Protein AF-A0A7W6FLY9-F1 (afdb_monomer)

Secondary structure (DSSP, 8-state):
--HHHHHHHHHHTT-EEEEEE-SSSEEEEEEEEEEEETTEEEEEEEEEEEE-TTS-EEEEETTSTT-EEEESSHHHHHHHHHHH------

Foldseek 3Di:
DDPVVLQCVLVVQQWDWDWDDDPHFIKIKTFAAWDDDDPDTDGLKIWIWTADPVRWIWIDIPNPPPDIDIGNDPVVVSVCCVVPGHHYPD

Sequence (90 aa):
MTRADAIQLLAGKGFIVKERIWSFQESICVFGSPQNSGEIKLFDQMATLYPTADERWVVFGSWAPNKETDFRFLTDAVAFILESMSPAKC

Nearest PDB structures (foldseek):
  1wzn-assembly1_A  TM=4.698E-01  e=1.447E+00  Pyrococcus horikoshii OT3
  3bes-assembly1_R  TM=3.749E-01  e=5.056E+00  Ectromelia virus
  7re4-assembly3_E  TM=3.202E-01  e=7.111E+00  Acinetobacter baumannii NIPH 201

Radius of gyration: 12.79 Å; Cα contacts (8 Å, |Δi|>4): 164; chains: 1; bounding box: 32×26×38 Å

pLDDT: mean 86.04, std 10.59, range [50.66, 96.69]

Mean predicted aligned error: 5.06 Å

Structure (mmCIF, N/CA/C/O backbone):
data_AF-A0A7W6FLY9-F1
#
_entry.id   AF-A0A7W6FLY9-F1
#
loop_
_atom_site.group_PDB
_atom_site.id
_atom_site.type_symbol
_atom_site.label_atom_id
_atom_site.label_alt_id
_atom_site.label_comp_id
_atom_site.label_asym_id
_atom_site.label_entity_id
_atom_site.label_seq_id
_atom_site.pdbx_PDB_ins_code
_atom_site.Cartn_x
_atom_site.Cartn_y
_atom_site.Cartn_z
_atom_site.occupancy
_atom_site.B_iso_or_equiv
_atom_site.auth_seq_id
_atom_site.auth_comp_id
_atom_site.auth_asym_id
_atom_site.auth_atom_id
_atom_site.pdbx_PDB_model_num
ATOM 1 N N . MET A 1 1 ? 2.086 5.555 -12.594 1.00 91.12 1 MET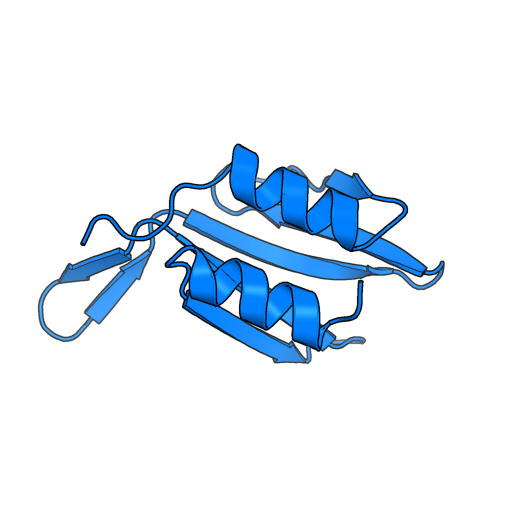 A N 1
ATOM 2 C CA . MET A 1 1 ? 1.840 6.148 -11.263 1.00 91.12 1 MET A CA 1
ATOM 3 C C . MET A 1 1 ? 3.172 6.246 -10.545 1.00 91.12 1 MET A C 1
ATOM 5 O O . MET A 1 1 ? 3.934 5.288 -10.614 1.00 91.12 1 MET A O 1
ATOM 9 N N . THR A 1 2 ? 3.474 7.380 -9.917 1.00 92.81 2 THR A N 1
ATOM 10 C CA . THR A 1 2 ? 4.679 7.542 -9.089 1.00 92.81 2 THR A CA 1
ATOM 11 C C . THR A 1 2 ? 4.434 7.078 -7.649 1.00 92.81 2 THR A C 1
ATOM 13 O O . THR A 1 2 ? 3.291 6.884 -7.233 1.00 92.81 2 THR A O 1
ATOM 16 N N . ARG A 1 3 ? 5.503 6.924 -6.856 1.00 91.31 3 ARG A N 1
ATOM 17 C CA . ARG A 1 3 ? 5.393 6.628 -5.416 1.00 91.31 3 ARG A CA 1
ATOM 18 C C . ARG A 1 3 ? 4.614 7.720 -4.670 1.00 91.31 3 ARG A C 1
ATOM 20 O O . ARG A 1 3 ? 3.747 7.398 -3.863 1.00 91.31 3 ARG A O 1
AT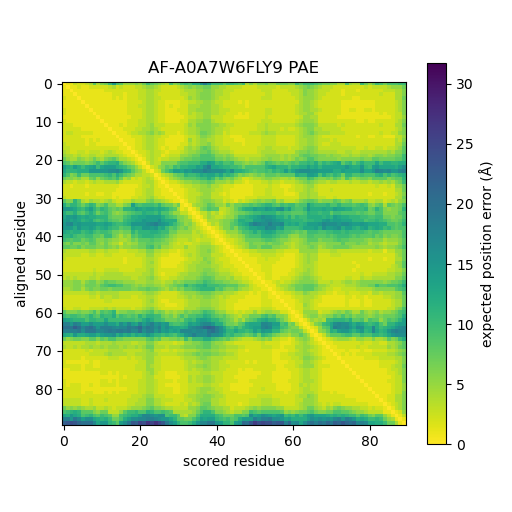OM 27 N N . ALA A 1 4 ? 4.874 8.989 -4.987 1.00 93.44 4 ALA A N 1
ATOM 28 C CA . ALA A 1 4 ? 4.164 10.121 -4.396 1.00 93.44 4 ALA A CA 1
ATOM 29 C C . ALA A 1 4 ? 2.657 10.074 -4.702 1.00 93.44 4 ALA A C 1
ATOM 31 O O . ALA A 1 4 ? 1.848 10.239 -3.789 1.00 93.44 4 ALA A O 1
ATOM 32 N N . ASP A 1 5 ? 2.282 9.758 -5.949 1.00 95.75 5 ASP A N 1
ATOM 33 C CA . ASP A 1 5 ? 0.873 9.605 -6.340 1.00 95.75 5 ASP A CA 1
ATOM 34 C C . ASP A 1 5 ? 0.193 8.479 -5.550 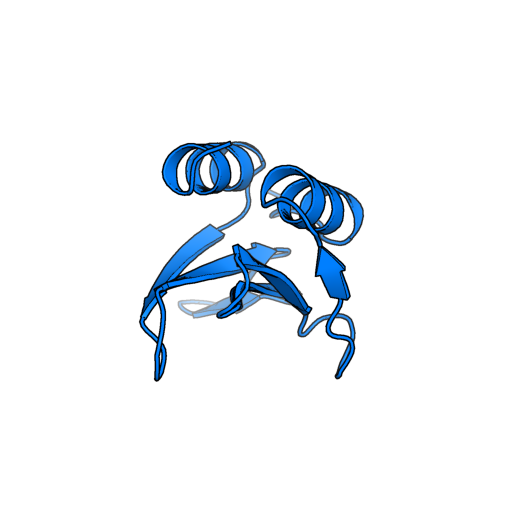1.00 95.75 5 ASP A C 1
ATOM 36 O O . ASP A 1 5 ? -0.927 8.644 -5.070 1.00 95.75 5 ASP A O 1
ATOM 40 N N . ALA A 1 6 ? 0.873 7.337 -5.384 1.00 95.12 6 ALA A N 1
ATOM 41 C CA . ALA A 1 6 ? 0.347 6.200 -4.631 1.00 95.12 6 ALA A CA 1
ATOM 42 C C . ALA A 1 6 ? 0.080 6.565 -3.162 1.00 95.12 6 ALA A C 1
ATOM 44 O O . ALA A 1 6 ? -0.983 6.248 -2.627 1.00 95.12 6 ALA A O 1
ATOM 45 N N . ILE A 1 7 ? 1.015 7.275 -2.523 1.00 95.25 7 ILE A N 1
ATOM 46 C CA . ILE A 1 7 ? 0.879 7.733 -1.134 1.00 95.25 7 ILE A CA 1
ATOM 47 C C . ILE A 1 7 ? -0.294 8.700 -0.997 1.00 95.25 7 ILE A C 1
ATOM 49 O O . ILE A 1 7 ? -1.129 8.524 -0.109 1.00 95.25 7 ILE A O 1
ATOM 53 N N . GLN A 1 8 ? -0.382 9.696 -1.883 1.00 96.00 8 GLN A N 1
ATOM 54 C CA . GLN A 1 8 ? -1.471 10.671 -1.871 1.00 96.00 8 GLN A CA 1
ATOM 55 C C . GLN A 1 8 ? -2.830 10.004 -2.099 1.00 96.00 8 GLN A C 1
ATOM 57 O O . GLN A 1 8 ? -3.788 10.319 -1.394 1.00 96.00 8 GLN A O 1
ATOM 62 N N . LEU A 1 9 ? -2.913 9.051 -3.031 1.00 96.00 9 LEU A N 1
ATOM 63 C CA . LEU A 1 9 ? -4.140 8.312 -3.313 1.00 96.00 9 LEU A CA 1
ATOM 64 C C . LEU A 1 9 ? -4.595 7.488 -2.101 1.00 96.00 9 LEU A C 1
ATOM 66 O O . LEU A 1 9 ? -5.752 7.583 -1.699 1.00 96.00 9 LEU A O 1
ATOM 70 N N . LEU A 1 10 ? -3.695 6.705 -1.501 1.00 95.06 10 LEU A N 1
ATOM 71 C CA . LEU A 1 10 ? -4.003 5.871 -0.336 1.00 95.06 10 LEU A CA 1
ATOM 72 C C . LEU A 1 10 ? -4.383 6.726 0.885 1.00 95.06 10 LEU A C 1
ATOM 74 O O . LEU A 1 10 ? -5.392 6.457 1.537 1.00 95.06 10 LEU A O 1
ATOM 78 N N . ALA A 1 11 ? -3.644 7.804 1.156 1.0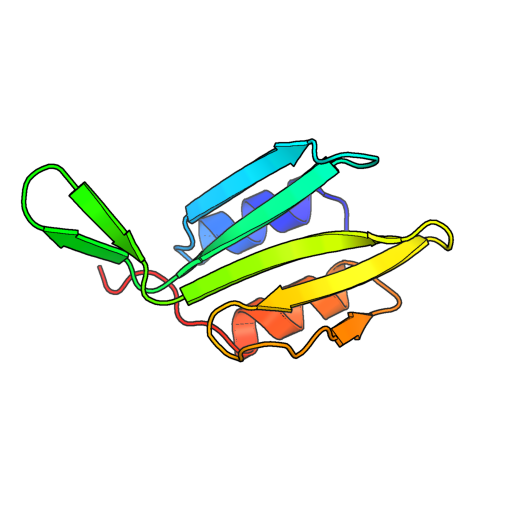0 93.19 11 ALA A N 1
ATOM 79 C CA . ALA A 1 11 ? -3.981 8.739 2.228 1.00 93.19 11 ALA A CA 1
ATOM 80 C C . ALA A 1 11 ? -5.341 9.419 1.987 1.00 93.19 11 ALA A C 1
ATOM 82 O O . ALA A 1 11 ? -6.166 9.497 2.896 1.00 93.19 11 ALA A O 1
ATOM 83 N N . GLY A 1 12 ? -5.624 9.832 0.746 1.00 93.19 12 GLY A N 1
ATOM 84 C CA . GLY A 1 12 ? -6.909 10.412 0.344 1.00 93.19 12 GLY A CA 1
ATOM 85 C C . GLY A 1 12 ? -8.096 9.449 0.461 1.00 93.19 12 GLY A C 1
ATOM 86 O O . GLY A 1 12 ? -9.242 9.891 0.515 1.00 93.19 12 GLY A O 1
ATOM 87 N N . LYS A 1 13 ? -7.843 8.138 0.544 1.00 92.50 13 LYS A N 1
ATOM 88 C CA . LYS A 1 13 ? -8.854 7.107 0.824 1.00 92.50 13 LYS A CA 1
ATOM 89 C C . LYS A 1 13 ? -9.024 6.804 2.315 1.00 92.50 13 LYS A C 1
ATOM 91 O O . LYS A 1 13 ? -9.846 5.961 2.651 1.00 92.50 13 LYS A O 1
ATOM 96 N N . GLY A 1 14 ? -8.304 7.496 3.201 1.00 89.75 14 GLY A N 1
ATOM 97 C CA . GLY A 1 14 ? -8.428 7.345 4.654 1.00 89.75 14 GLY A CA 1
ATOM 98 C C . GLY A 1 14 ? -7.518 6.275 5.261 1.00 89.75 14 GLY A C 1
ATOM 99 O O . GLY A 1 14 ? -7.722 5.879 6.410 1.00 89.75 14 GLY A O 1
ATOM 100 N N . PHE A 1 15 ? -6.516 5.797 4.517 1.00 91.62 15 PHE A N 1
ATOM 101 C CA . PHE A 1 15 ? -5.454 4.965 5.078 1.00 91.62 15 PHE A CA 1
ATOM 102 C C . PHE A 1 15 ? -4.393 5.828 5.757 1.00 91.62 15 PHE A C 1
ATOM 104 O O . PHE A 1 15 ? -4.091 6.940 5.321 1.00 91.62 15 PHE A O 1
ATOM 111 N N . ILE A 1 16 ? -3.760 5.284 6.793 1.00 91.88 16 ILE A N 1
ATOM 112 C CA . ILE A 1 16 ? -2.512 5.854 7.301 1.00 91.88 16 ILE A CA 1
ATOM 113 C C . ILE A 1 16 ? -1.375 5.268 6.471 1.00 91.88 16 ILE A C 1
ATOM 115 O O . ILE A 1 16 ? -1.222 4.052 6.399 1.00 91.88 16 ILE A O 1
ATOM 119 N N . VAL A 1 17 ? -0.576 6.132 5.849 1.00 93.06 17 VAL A N 1
ATOM 120 C CA . VAL A 1 17 ? 0.525 5.732 4.967 1.00 93.06 17 VAL A CA 1
ATOM 121 C C . VAL A 1 17 ? 1.846 6.207 5.562 1.00 93.06 17 VAL A C 1
ATOM 123 O O . VAL A 1 17 ? 1.954 7.348 6.008 1.00 93.06 17 VAL A O 1
ATOM 126 N N . LYS A 1 18 ? 2.849 5.328 5.607 1.00 91.50 18 LYS A N 1
ATOM 127 C CA . LYS A 1 18 ? 4.203 5.652 6.072 1.00 91.50 18 LYS A CA 1
ATOM 128 C C . LYS A 1 18 ? 5.234 5.116 5.099 1.00 91.50 18 LYS A C 1
ATOM 130 O O . LYS A 1 18 ? 5.212 3.936 4.767 1.00 91.50 18 LYS A O 1
ATOM 135 N N . GLU A 1 19 ? 6.184 5.955 4.728 1.00 92.12 19 GLU A N 1
ATOM 136 C CA . GLU A 1 19 ? 7.370 5.510 4.005 1.00 92.12 19 GLU A CA 1
ATOM 137 C C . GLU A 1 19 ? 8.391 4.930 4.990 1.00 92.12 19 GLU A C 1
ATOM 139 O O . GLU A 1 19 ? 8.617 5.460 6.088 1.00 92.12 19 GLU A O 1
ATOM 144 N N . ARG A 1 20 ? 8.977 3.790 4.621 1.00 87.81 20 ARG A N 1
ATOM 145 C CA . ARG A 1 20 ? 9.994 3.088 5.406 1.00 87.81 20 ARG A CA 1
ATOM 146 C C . ARG A 1 20 ? 11.093 2.575 4.491 1.00 87.81 20 ARG A C 1
ATOM 148 O O . ARG A 1 20 ? 10.812 1.989 3.455 1.00 87.81 20 ARG A O 1
ATOM 155 N N . ILE A 1 21 ? 12.340 2.765 4.905 1.00 84.94 21 ILE A N 1
ATOM 156 C CA . ILE A 1 21 ? 13.497 2.139 4.267 1.00 84.94 21 ILE A CA 1
ATOM 157 C C . ILE A 1 21 ? 13.767 0.835 5.015 1.00 84.94 21 ILE A C 1
ATOM 159 O O . ILE A 1 21 ? 14.014 0.863 6.222 1.00 84.94 21 ILE A O 1
ATOM 163 N N . TRP A 1 22 ? 13.691 -0.293 4.311 1.00 79.06 22 TRP A N 1
ATOM 164 C CA . TRP A 1 22 ? 14.126 -1.593 4.832 1.00 79.06 22 TRP A CA 1
ATOM 165 C C . TRP A 1 22 ? 15.516 -1.937 4.294 1.00 79.06 22 TRP A C 1
ATOM 167 O O . TRP A 1 22 ? 16.192 -1.086 3.722 1.00 79.06 22 TRP A O 1
ATOM 177 N N . SER A 1 23 ? 15.954 -3.184 4.477 1.00 69.88 23 SER A N 1
ATOM 178 C CA . SER A 1 23 ? 17.332 -3.619 4.232 1.00 69.88 23 SER A CA 1
ATOM 179 C C . SER A 1 23 ? 17.906 -3.252 2.861 1.00 69.88 23 SER A C 1
ATOM 181 O O . SER A 1 23 ? 19.118 -3.101 2.769 1.00 69.88 23 SER A O 1
ATOM 183 N N . PHE A 1 24 ? 17.085 -3.089 1.816 1.00 61.06 24 PHE A N 1
ATOM 184 C CA . PHE A 1 24 ? 17.604 -2.795 0.477 1.00 61.06 24 PHE A CA 1
ATOM 185 C C . PHE A 1 24 ? 16.818 -1.755 -0.334 1.00 61.06 24 PHE A C 1
ATOM 187 O O . PHE A 1 24 ? 17.377 -1.254 -1.305 1.00 61.06 24 PHE A O 1
ATOM 194 N N . GLN A 1 25 ? 15.571 -1.403 0.022 1.00 79.50 25 GLN A N 1
ATOM 195 C CA . GLN A 1 25 ? 14.743 -0.462 -0.754 1.00 79.50 25 GLN A CA 1
ATOM 196 C C . GLN A 1 25 ? 13.691 0.276 0.099 1.00 79.50 25 GLN A C 1
ATOM 198 O O . GLN A 1 25 ? 13.294 -0.174 1.178 1.00 79.50 25 GLN A O 1
ATOM 203 N N . GLU A 1 26 ? 13.223 1.417 -0.416 1.00 84.50 26 GLU A N 1
ATOM 204 C CA . GLU A 1 26 ? 12.077 2.167 0.110 1.00 84.50 26 GLU A CA 1
ATOM 205 C C . GLU A 1 26 ? 10.761 1.421 -0.122 1.00 84.50 26 GLU A C 1
ATOM 207 O O . GLU A 1 26 ? 10.469 0.962 -1.226 1.00 84.50 26 GLU A O 1
ATOM 212 N N . SER A 1 27 ? 9.937 1.354 0.916 1.00 90.75 27 SER A N 1
ATOM 213 C CA . SER A 1 27 ? 8.641 0.684 0.938 1.00 90.75 27 SER A CA 1
ATOM 214 C C . SER A 1 27 ? 7.550 1.602 1.470 1.00 90.75 27 SER A C 1
ATOM 216 O O . SER A 1 27 ? 7.797 2.497 2.282 1.00 90.75 27 SER A O 1
ATOM 218 N N . ILE A 1 28 ? 6.325 1.345 1.031 1.00 93.00 28 ILE A N 1
ATOM 219 C CA . ILE A 1 28 ? 5.124 2.046 1.472 1.00 93.00 28 ILE A CA 1
ATOM 220 C C . ILE A 1 28 ? 4.396 1.124 2.447 1.00 93.00 28 ILE A C 1
ATOM 222 O O . ILE A 1 28 ? 3.912 0.063 2.063 1.00 93.00 28 ILE A O 1
ATOM 226 N N . CYS A 1 29 ? 4.312 1.513 3.712 1.00 92.62 29 CYS A N 1
ATOM 227 C CA . CYS A 1 29 ? 3.477 0.837 4.695 1.00 92.62 29 CYS A CA 1
ATOM 228 C C . CYS A 1 29 ? 2.097 1.493 4.726 1.00 92.62 29 CYS A C 1
ATOM 230 O O . CYS A 1 29 ? 1.986 2.705 4.921 1.00 92.62 29 CYS A O 1
ATOM 232 N N . VAL A 1 30 ? 1.053 0.690 4.565 1.00 92.50 30 VAL A N 1
ATOM 233 C CA . VAL A 1 30 ? -0.345 1.123 4.551 1.00 92.50 30 VAL A CA 1
ATOM 234 C C . VAL A 1 30 ? -1.051 0.481 5.727 1.00 92.50 30 VAL A C 1
ATOM 236 O O . VAL A 1 30 ? -1.006 -0.734 5.882 1.00 92.50 30 VAL A O 1
ATOM 239 N N . PHE A 1 31 ? -1.711 1.283 6.550 1.00 90.31 31 PHE A N 1
ATOM 240 C CA . PHE A 1 31 ? -2.435 0.823 7.725 1.00 90.31 31 PHE A CA 1
ATOM 241 C C . PHE A 1 31 ? -3.921 1.158 7.569 1.00 90.31 31 PHE A C 1
ATOM 243 O O . PHE A 1 31 ? -4.285 2.320 7.355 1.00 90.31 31 PHE A O 1
ATOM 250 N N . GLY A 1 32 ? -4.765 0.129 7.657 1.00 86.56 32 GLY A N 1
ATOM 251 C CA . GLY A 1 32 ? -6.226 0.206 7.590 1.00 86.56 32 GLY A CA 1
ATOM 252 C C . GLY A 1 32 ? -6.873 -0.167 8.925 1.00 86.56 32 GLY A C 1
ATOM 253 O O . GLY A 1 32 ? -6.204 -0.690 9.815 1.00 86.56 32 GLY A O 1
ATOM 254 N N . SER A 1 33 ? -8.175 0.107 9.063 1.00 78.62 33 SER A N 1
ATOM 255 C CA . SER A 1 33 ? -8.974 -0.224 10.260 1.00 78.62 33 SER A CA 1
ATOM 256 C C . SER A 1 33 ? -8.288 0.127 11.605 1.00 78.62 33 SER A C 1
ATOM 258 O O . SER A 1 33 ? -7.991 -0.771 12.393 1.00 78.62 33 SER A O 1
ATOM 260 N N . PRO A 1 34 ? -7.975 1.411 11.883 1.00 73.50 34 PRO A N 1
ATOM 261 C CA . PRO A 1 34 ? -7.417 1.809 13.160 1.00 73.50 34 PRO A CA 1
ATOM 262 C C . PRO A 1 34 ? -8.471 1.739 14.266 1.00 73.50 34 PRO A C 1
ATOM 264 O O . PRO A 1 34 ? -9.594 2.215 14.100 1.00 73.50 34 PRO A O 1
ATOM 267 N N . GLN A 1 35 ? -8.067 1.234 15.424 1.00 71.38 35 GLN A N 1
ATOM 268 C CA . GLN A 1 35 ? -8.806 1.328 16.674 1.00 71.38 35 GLN A CA 1
ATOM 269 C C . GLN A 1 35 ? -7.990 2.161 17.665 1.00 71.38 35 GLN A C 1
ATOM 271 O O . GLN A 1 35 ? -6.790 1.938 17.850 1.00 71.38 35 GLN A O 1
ATOM 276 N N . ASN A 1 36 ? -8.630 3.139 18.307 1.00 74.50 36 ASN A N 1
ATOM 277 C CA . ASN A 1 36 ? -8.001 3.885 19.393 1.00 74.50 36 ASN A CA 1
ATOM 278 C C . ASN A 1 36 ? -8.226 3.126 20.703 1.00 74.50 36 ASN A C 1
ATOM 280 O O . ASN A 1 36 ? -9.366 2.913 21.108 1.00 74.50 36 ASN A O 1
ATOM 284 N N . SER A 1 37 ? -7.142 2.757 21.380 1.00 74.44 37 SER A N 1
ATOM 285 C CA . SER A 1 37 ? -7.168 2.177 22.723 1.00 74.44 37 SER A CA 1
ATOM 286 C C . SER A 1 37 ? -6.355 3.074 23.655 1.00 74.44 37 SER A C 1
ATOM 288 O O . SER A 1 37 ? -5.160 2.859 23.866 1.00 74.44 37 SER A O 1
ATOM 290 N N . GLY A 1 38 ? -6.994 4.125 24.179 1.00 80.38 38 GLY A N 1
ATOM 291 C CA . GLY A 1 38 ? -6.318 5.166 24.959 1.00 80.38 38 GLY A CA 1
ATOM 292 C C . GLY A 1 38 ? -5.349 5.979 24.094 1.00 80.38 38 GLY A C 1
ATOM 293 O O . GLY A 1 38 ? -5.746 6.521 23.066 1.00 80.38 38 GLY A O 1
ATOM 294 N N . GLU A 1 39 ? -4.075 6.040 24.492 1.00 81.25 39 GLU A N 1
ATOM 295 C CA . GLU A 1 39 ? -3.006 6.734 23.747 1.00 81.25 39 GLU A CA 1
ATOM 296 C C . GLU A 1 39 ? -2.420 5.900 22.591 1.00 81.25 39 GLU A C 1
ATOM 298 O O . GLU A 1 39 ? -1.590 6.385 21.819 1.00 81.25 39 GLU A O 1
ATOM 303 N N . ILE A 1 40 ? -2.843 4.640 22.446 1.00 76.94 40 ILE A N 1
ATOM 304 C CA . ILE A 1 40 ? -2.299 3.707 21.459 1.00 76.94 40 ILE A CA 1
ATOM 305 C C . ILE A 1 40 ? -3.252 3.597 20.266 1.00 76.94 40 ILE A C 1
ATOM 307 O O . ILE A 1 40 ? -4.441 3.309 20.422 1.00 76.94 40 ILE A O 1
ATOM 311 N N . LYS A 1 41 ? -2.708 3.770 19.055 1.00 73.56 41 LYS A N 1
ATOM 312 C CA . LYS A 1 41 ? -3.385 3.414 17.801 1.00 73.56 41 LYS A CA 1
ATOM 313 C C . LYS A 1 41 ? -3.044 1.979 17.427 1.00 73.56 41 LYS A C 1
ATOM 315 O O . LYS A 1 41 ? -1.900 1.689 17.078 1.00 73.56 41 LYS A O 1
ATOM 320 N N . LEU A 1 42 ? -4.040 1.109 17.498 1.00 80.81 42 LEU A N 1
ATOM 321 C CA . LEU A 1 42 ? -3.971 -0.266 17.020 1.00 80.81 42 LEU A CA 1
ATOM 322 C C . LEU A 1 42 ? -4.504 -0.317 15.588 1.00 80.81 42 LEU A C 1
ATOM 324 O O . LEU A 1 42 ? -5.368 0.477 15.231 1.00 80.81 42 LEU A O 1
ATOM 328 N N . PHE A 1 43 ? -3.980 -1.221 14.765 1.00 82.19 43 PHE A N 1
ATOM 329 C CA . PHE A 1 43 ? -4.398 -1.390 13.373 1.00 82.19 43 PHE A CA 1
ATOM 330 C C . PHE A 1 43 ? -4.655 -2.865 13.104 1.00 82.19 43 PHE A C 1
ATOM 332 O O . PHE A 1 43 ? -3.748 -3.679 13.279 1.00 82.19 43 PHE A O 1
ATOM 339 N N . ASP A 1 44 ? -5.859 -3.191 12.641 1.00 80.44 44 ASP A N 1
ATOM 340 C CA . ASP A 1 44 ? -6.233 -4.579 12.346 1.00 80.44 44 ASP A CA 1
ATOM 341 C C . ASP A 1 44 ? -5.705 -5.042 10.978 1.00 80.44 44 ASP A C 1
ATOM 343 O O . ASP A 1 44 ? -5.638 -6.238 10.697 1.00 80.44 44 ASP A O 1
ATOM 347 N N . GLN A 1 45 ? -5.322 -4.099 10.107 1.00 87.62 45 GLN A N 1
ATOM 348 C CA . GLN A 1 45 ? -4.817 -4.384 8.766 1.00 87.62 45 GLN A CA 1
ATOM 349 C C . GLN A 1 45 ? -3.567 -3.557 8.461 1.00 87.62 45 GLN A C 1
ATOM 351 O O . GLN A 1 45 ? -3.564 -2.333 8.602 1.00 87.62 45 GLN A O 1
ATOM 356 N N . MET A 1 46 ? -2.516 -4.218 7.977 1.00 90.00 46 MET A N 1
ATOM 357 C CA . MET A 1 46 ? -1.301 -3.569 7.490 1.00 90.00 46 MET A CA 1
ATOM 358 C C . MET A 1 46 ? -0.822 -4.222 6.190 1.00 90.00 46 MET A C 1
ATOM 360 O O . MET A 1 46 ? -0.710 -5.443 6.125 1.00 90.00 46 MET A O 1
ATOM 364 N N . ALA A 1 47 ? -0.474 -3.405 5.194 1.00 91.81 47 ALA A N 1
ATOM 365 C CA . ALA A 1 47 ? 0.264 -3.804 3.997 1.00 91.81 47 ALA A CA 1
ATOM 366 C C . ALA A 1 47 ? 1.645 -3.172 3.968 1.00 91.81 47 ALA A C 1
ATOM 368 O O . ALA A 1 47 ? 1.817 -2.026 4.384 1.00 91.81 47 ALA A O 1
ATOM 369 N N . THR A 1 48 ? 2.589 -3.871 3.356 1.00 92.31 48 THR A N 1
ATOM 370 C CA . THR A 1 48 ? 3.835 -3.291 2.866 1.00 92.31 48 THR A CA 1
ATOM 371 C C . THR A 1 48 ? 3.880 -3.471 1.356 1.00 92.31 48 THR A C 1
ATOM 373 O O . THR A 1 48 ? 3.809 -4.599 0.875 1.00 92.31 48 THR A O 1
ATOM 376 N N . LEU A 1 49 ? 4.007 -2.368 0.618 1.00 93.25 49 LEU A N 1
ATOM 377 C CA . LEU A 1 49 ? 4.345 -2.381 -0.802 1.00 93.25 49 LEU A CA 1
ATOM 378 C C . LEU A 1 49 ? 5.832 -2.107 -0.950 1.00 93.25 49 LEU A C 1
ATOM 380 O O . LEU A 1 49 ? 6.311 -1.080 -0.459 1.00 93.25 49 LEU A O 1
ATOM 384 N N . TYR A 1 50 ? 6.541 -2.968 -1.663 1.00 91.94 50 TYR A N 1
ATOM 385 C CA . TYR A 1 50 ? 7.956 -2.768 -1.951 1.00 91.94 50 TYR A CA 1
ATOM 386 C C . TYR A 1 50 ? 8.281 -3.105 -3.405 1.00 91.94 50 TYR A C 1
ATOM 388 O O . TYR A 1 50 ? 7.653 -4.002 -3.975 1.00 91.94 50 TYR A O 1
ATOM 396 N N . PRO A 1 51 ? 9.236 -2.389 -4.024 1.00 92.00 51 PRO A N 1
ATOM 397 C CA . PRO A 1 51 ? 9.722 -2.755 -5.337 1.00 92.00 51 PRO A CA 1
ATOM 398 C C . PRO A 1 51 ? 10.653 -3.968 -5.243 1.00 92.00 51 PRO A C 1
ATOM 400 O O . PRO A 1 51 ? 11.298 -4.220 -4.222 1.00 92.00 51 PRO A O 1
ATOM 403 N N . THR A 1 52 ? 10.734 -4.724 -6.328 1.00 89.56 52 THR A N 1
ATOM 404 C CA . THR A 1 52 ? 11.719 -5.789 -6.527 1.00 89.56 52 THR A CA 1
ATOM 405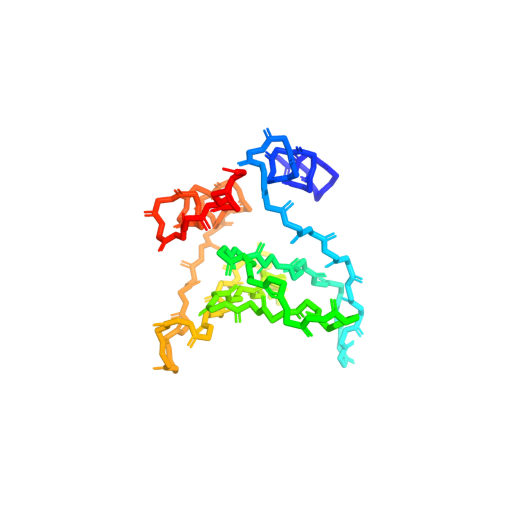 C C . THR A 1 52 ? 12.857 -5.290 -7.419 1.00 89.56 52 THR A C 1
ATOM 407 O O . THR A 1 52 ? 12.796 -4.214 -8.015 1.00 89.56 52 THR A O 1
ATOM 410 N N . ALA A 1 53 ? 13.933 -6.074 -7.527 1.00 86.25 53 ALA A N 1
ATOM 411 C CA . ALA A 1 53 ? 15.080 -5.725 -8.371 1.00 86.25 53 ALA A CA 1
ATOM 412 C C . ALA A 1 53 ? 14.744 -5.651 -9.874 1.00 86.25 53 ALA A C 1
ATOM 414 O O . ALA A 1 53 ? 15.453 -4.990 -10.623 1.00 86.25 53 ALA A O 1
ATOM 415 N N . ASP A 1 54 ? 13.674 -6.315 -10.309 1.00 86.94 54 ASP A N 1
ATOM 416 C CA . ASP A 1 54 ? 13.195 -6.347 -11.693 1.00 86.94 54 ASP A CA 1
ATOM 417 C C . ASP A 1 54 ? 12.002 -5.408 -11.937 1.00 86.94 54 ASP A C 1
ATOM 419 O O . ASP A 1 54 ? 11.155 -5.673 -12.789 1.00 86.94 54 ASP A O 1
ATOM 423 N N . GLU A 1 55 ? 11.941 -4.313 -11.174 1.00 83.88 55 GLU A N 1
ATOM 424 C CA . GLU A 1 55 ? 10.962 -3.224 -11.315 1.00 83.88 55 GLU A CA 1
ATOM 425 C C . GLU A 1 55 ? 9.491 -3.629 -11.092 1.00 83.88 55 GLU A C 1
ATOM 427 O O . GLU A 1 55 ? 8.579 -2.834 -11.339 1.00 83.88 55 GLU A O 1
ATOM 432 N N . ARG A 1 56 ? 9.237 -4.840 -10.579 1.00 92.31 56 ARG A N 1
ATOM 433 C CA . ARG A 1 56 ? 7.912 -5.263 -10.107 1.00 92.31 56 ARG A CA 1
ATOM 434 C C . ARG A 1 56 ? 7.638 -4.717 -8.707 1.00 92.31 56 ARG A C 1
ATOM 436 O O . ARG A 1 56 ? 8.507 -4.152 -8.045 1.00 92.31 56 ARG A O 1
ATOM 443 N N . TRP A 1 57 ? 6.397 -4.875 -8.265 1.00 93.44 57 TRP A N 1
ATOM 444 C CA . TRP A 1 57 ? 5.924 -4.466 -6.949 1.00 93.44 57 TRP A CA 1
ATOM 445 C C . TRP A 1 57 ? 5.289 -5.641 -6.234 1.00 93.44 57 TRP A C 1
ATOM 447 O O . TRP A 1 57 ? 4.450 -6.331 -6.803 1.00 93.44 57 TRP A O 1
ATOM 457 N N . VAL A 1 58 ? 5.645 -5.830 -4.972 1.00 93.38 58 VAL A N 1
ATOM 458 C CA . VAL A 1 58 ? 5.050 -6.857 -4.121 1.00 93.38 58 VAL A CA 1
ATOM 459 C C . VAL A 1 58 ? 4.207 -6.190 -3.053 1.00 93.38 58 VAL A C 1
ATOM 461 O O . VAL A 1 58 ? 4.628 -5.203 -2.449 1.00 93.38 58 VAL A O 1
ATOM 464 N N . VAL A 1 59 ? 3.018 -6.743 -2.817 1.00 93.38 59 VAL A N 1
ATOM 465 C CA . VAL A 1 59 ? 2.192 -6.434 -1.650 1.00 93.38 59 VAL A CA 1
ATOM 466 C C . VAL A 1 59 ? 2.301 -7.587 -0.663 1.00 93.38 59 VAL A C 1
ATOM 468 O O . VAL A 1 59 ? 1.887 -8.708 -0.961 1.00 93.38 59 VAL A O 1
ATOM 471 N N . PHE A 1 60 ? 2.822 -7.295 0.524 1.00 91.06 60 PHE A N 1
ATOM 472 C CA . PHE A 1 60 ? 2.828 -8.203 1.667 1.00 91.06 60 PHE A CA 1
ATOM 473 C C . PHE A 1 60 ? 1.818 -7.718 2.708 1.00 91.06 60 PHE A C 1
ATOM 475 O O . PHE A 1 60 ? 1.957 -6.612 3.236 1.00 91.06 60 PHE A O 1
ATOM 482 N N . GLY A 1 61 ? 0.793 -8.523 2.992 1.00 86.69 61 GLY A N 1
ATOM 483 C CA . GLY A 1 61 ? -0.291 -8.155 3.901 1.00 86.69 61 GLY A CA 1
ATOM 484 C C . GLY A 1 61 ? -0.290 -8.936 5.210 1.00 86.69 61 GLY A C 1
ATOM 485 O O . GLY A 1 61 ? -0.292 -10.163 5.203 1.00 86.69 61 GLY A O 1
ATOM 486 N N . SER A 1 62 ? -0.382 -8.245 6.348 1.00 75.94 62 SER A N 1
ATOM 487 C CA . SER A 1 62 ? -0.568 -8.892 7.655 1.00 75.94 62 SER A CA 1
ATOM 488 C C . SER A 1 62 ? -1.983 -9.453 7.849 1.00 75.94 62 SER A C 1
ATOM 490 O O . SER A 1 62 ? -2.167 -10.371 8.643 1.00 75.94 62 SER A O 1
ATOM 492 N N . TRP A 1 63 ? -2.978 -8.939 7.110 1.00 68.44 63 TRP A N 1
ATOM 493 C CA . TRP A 1 63 ? -4.374 -9.408 7.163 1.00 68.44 63 TRP A CA 1
ATOM 494 C C . TRP A 1 63 ? -4.587 -10.749 6.446 1.00 68.44 63 TRP A C 1
ATOM 496 O O . TRP A 1 63 ? -5.601 -11.411 6.656 1.00 68.44 63 TRP A O 1
ATOM 506 N N . ALA A 1 64 ? -3.636 -11.148 5.601 1.00 61.66 64 ALA A N 1
ATOM 507 C CA . ALA A 1 64 ? -3.610 -12.4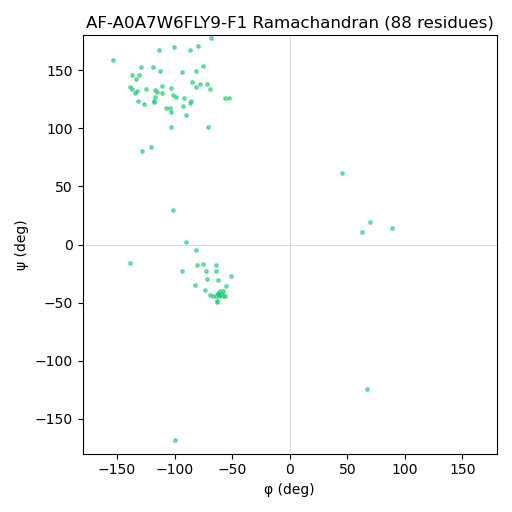20 4.897 1.00 61.66 64 ALA A CA 1
ATOM 508 C C . ALA A 1 64 ? -2.237 -13.067 5.149 1.00 61.66 64 ALA A C 1
ATOM 510 O O . ALA A 1 64 ? -1.338 -12.928 4.315 1.00 61.66 64 ALA A O 1
ATOM 511 N N . PRO A 1 65 ? -2.037 -13.711 6.317 1.00 56.69 65 PRO A N 1
ATOM 512 C CA . PRO A 1 65 ? -0.717 -14.149 6.753 1.00 56.69 65 PRO A CA 1
ATOM 513 C C . PRO A 1 65 ? -0.023 -14.991 5.675 1.00 56.69 65 PRO A C 1
ATOM 515 O O . PRO A 1 65 ? -0.568 -15.986 5.199 1.00 56.69 65 PRO A O 1
ATOM 518 N N . ASN A 1 66 ? 1.196 -14.574 5.320 1.00 55.75 66 ASN A N 1
ATOM 519 C CA . ASN A 1 66 ? 2.115 -15.231 4.383 1.00 55.75 66 ASN A CA 1
ATOM 520 C C . ASN A 1 66 ? 1.717 -15.226 2.899 1.00 55.75 66 ASN A C 1
ATOM 522 O O . ASN A 1 66 ? 2.259 -16.024 2.134 1.00 55.75 66 ASN A O 1
ATOM 526 N N . LYS A 1 67 ? 0.813 -14.341 2.460 1.00 68.69 67 LYS A N 1
ATOM 527 C CA . LYS A 1 67 ? 0.548 -14.165 1.027 1.00 68.69 67 LYS A CA 1
ATOM 528 C C . LYS A 1 67 ? 1.213 -12.893 0.504 1.00 68.69 67 LYS A C 1
ATOM 530 O O . LYS A 1 67 ? 0.696 -11.792 0.676 1.00 68.69 67 LYS A O 1
ATOM 535 N N . GLU A 1 68 ? 2.354 -13.067 -0.152 1.00 88.44 68 GLU A N 1
ATOM 536 C CA . GLU A 1 68 ? 2.905 -12.062 -1.061 1.00 88.44 68 GLU A CA 1
ATOM 537 C C . GLU A 1 68 ? 2.151 -12.130 -2.389 1.00 88.44 68 GLU A C 1
ATOM 539 O O . GLU A 1 68 ? 1.807 -13.213 -2.869 1.00 88.44 68 GLU A O 1
ATOM 544 N N . THR A 1 69 ? 1.836 -10.970 -2.960 1.00 91.31 69 THR A N 1
ATOM 545 C CA . THR A 1 69 ? 1.239 -10.879 -4.297 1.00 91.31 69 THR A CA 1
ATOM 546 C C . THR A 1 69 ? 2.074 -9.940 -5.155 1.00 91.31 69 THR A C 1
ATOM 548 O O . THR A 1 69 ? 2.261 -8.776 -4.798 1.00 91.31 69 THR A O 1
ATOM 551 N N . ASP A 1 70 ? 2.580 -10.464 -6.269 1.00 93.06 70 ASP A N 1
ATOM 552 C CA . ASP A 1 70 ? 3.384 -9.736 -7.246 1.00 93.06 70 ASP A CA 1
ATOM 553 C C . ASP A 1 70 ? 2.521 -8.987 -8.265 1.00 93.06 70 ASP A C 1
ATOM 555 O O . ASP A 1 70 ? 1.560 -9.523 -8.820 1.00 93.06 70 ASP A O 1
ATOM 559 N N . PHE A 1 71 ? 2.950 -7.776 -8.601 1.00 94.06 71 PHE A N 1
ATOM 560 C CA . PHE A 1 71 ? 2.344 -6.914 -9.604 1.00 94.06 71 PHE A CA 1
ATOM 561 C C . PHE A 1 71 ? 3.413 -6.338 -10.520 1.00 94.06 71 PHE A C 1
ATOM 563 O O . PHE A 1 71 ? 4.498 -5.953 -10.088 1.00 94.06 71 PHE A O 1
ATOM 570 N N . ARG A 1 72 ? 3.095 -6.225 -11.811 1.00 94.25 72 ARG A N 1
ATOM 571 C CA . ARG A 1 72 ? 4.010 -5.618 -12.782 1.00 94.25 72 ARG A CA 1
ATOM 572 C C . ARG A 1 72 ? 4.120 -4.105 -12.609 1.00 94.25 72 ARG A C 1
ATOM 574 O O . ARG A 1 72 ? 5.165 -3.540 -12.909 1.00 94.25 72 ARG A O 1
ATOM 581 N N . PHE A 1 73 ? 3.059 -3.454 -12.134 1.00 94.94 73 PHE A N 1
ATOM 582 C CA . PHE A 1 73 ? 3.003 -2.005 -11.993 1.00 94.94 73 PHE A CA 1
ATOM 583 C C . PHE A 1 73 ? 2.510 -1.597 -10.603 1.00 94.94 73 PHE A C 1
ATOM 585 O O . PHE A 1 73 ? 1.614 -2.222 -10.037 1.00 94.94 73 PHE A O 1
ATOM 592 N N . LEU A 1 74 ? 3.041 -0.481 -10.091 1.00 94.62 74 LEU A N 1
ATOM 593 C CA . LEU A 1 74 ? 2.608 0.114 -8.820 1.00 94.62 74 LEU A CA 1
ATOM 594 C C . LEU A 1 74 ? 1.099 0.402 -8.799 1.00 94.62 74 LEU A C 1
ATOM 596 O O . LEU A 1 74 ? 0.457 0.238 -7.767 1.00 94.62 74 LEU A O 1
ATOM 600 N N . THR A 1 75 ? 0.527 0.803 -9.938 1.00 96.69 75 THR A N 1
ATOM 601 C CA . THR A 1 75 ? -0.913 1.059 -10.069 1.00 96.69 75 THR A CA 1
ATOM 602 C C . THR A 1 75 ? -1.748 -0.158 -9.662 1.00 96.69 75 THR A C 1
ATOM 604 O O . THR A 1 75 ? -2.713 -0.003 -8.917 1.00 96.69 75 THR A O 1
ATOM 607 N N . ASP A 1 76 ? -1.357 -1.357 -10.100 1.00 96.19 76 ASP A N 1
ATOM 608 C CA . ASP A 1 76 ? -2.100 -2.593 -9.832 1.00 96.19 76 ASP A CA 1
ATOM 609 C C . ASP A 1 76 ? -1.936 -3.026 -8.370 1.00 96.19 76 ASP A C 1
ATOM 611 O O . ASP A 1 76 ? -2.906 -3.407 -7.719 1.00 96.19 76 ASP A O 1
ATOM 615 N N . ALA A 1 77 ? -0.726 -2.876 -7.817 1.00 94.81 77 ALA A N 1
ATOM 616 C CA . ALA A 1 77 ? -0.460 -3.127 -6.401 1.00 94.81 77 ALA A CA 1
ATOM 617 C C . ALA A 1 77 ? -1.301 -2.217 -5.485 1.00 94.81 77 ALA A C 1
ATOM 619 O O . ALA A 1 77 ? -1.833 -2.660 -4.466 1.00 94.81 77 ALA A O 1
ATOM 620 N N . VAL A 1 78 ? -1.457 -0.941 -5.855 1.00 95.69 78 VAL A N 1
ATOM 621 C CA . VAL A 1 78 ? -2.303 0.011 -5.121 1.00 95.69 78 VAL A CA 1
ATOM 622 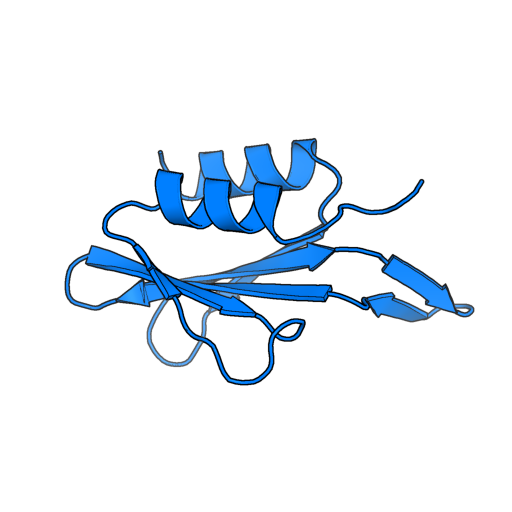C C . VAL A 1 78 ? -3.783 -0.341 -5.265 1.00 95.69 78 VAL A C 1
ATOM 624 O O . VAL A 1 78 ? -4.497 -0.328 -4.263 1.00 95.69 78 VAL A O 1
ATOM 627 N N . ALA A 1 79 ? -4.247 -0.688 -6.470 1.00 95.19 79 ALA A N 1
ATOM 628 C CA . ALA A 1 79 ? -5.628 -1.123 -6.690 1.00 95.19 79 ALA A CA 1
ATOM 629 C C . ALA A 1 79 ? -5.974 -2.343 -5.824 1.00 95.19 79 ALA A C 1
ATOM 631 O O . ALA A 1 79 ? -6.983 -2.331 -5.121 1.00 95.19 79 ALA A O 1
ATOM 632 N N . PHE A 1 80 ? -5.077 -3.330 -5.766 1.00 93.94 80 PHE A N 1
ATOM 633 C CA . PHE A 1 80 ? -5.241 -4.511 -4.925 1.00 93.94 80 PHE A CA 1
ATOM 634 C C . PHE A 1 80 ? -5.412 -4.172 -3.438 1.00 93.94 80 PHE A C 1
ATOM 636 O O . PHE A 1 80 ? -6.245 -4.775 -2.762 1.00 93.94 80 PHE A O 1
ATOM 643 N N . ILE A 1 81 ? -4.673 -3.189 -2.914 1.00 93.12 81 ILE A N 1
ATOM 644 C CA . ILE A 1 81 ? -4.838 -2.728 -1.525 1.00 93.12 81 ILE A CA 1
ATOM 645 C C . ILE A 1 81 ? -6.190 -2.065 -1.307 1.00 93.12 81 ILE A C 1
ATOM 647 O O . ILE A 1 81 ? -6.843 -2.347 -0.305 1.00 93.12 81 ILE A O 1
ATOM 651 N N . LEU A 1 82 ? -6.615 -1.204 -2.233 1.00 92.75 82 LEU A N 1
ATOM 652 C CA . LEU A 1 82 ? -7.908 -0.524 -2.146 1.00 92.75 82 LEU A CA 1
ATOM 653 C C . LEU A 1 82 ? -9.087 -1.507 -2.181 1.00 92.75 82 LEU A C 1
ATOM 655 O O . LEU A 1 82 ? -10.121 -1.228 -1.581 1.00 92.75 82 LEU A O 1
ATOM 659 N N . GLU A 1 83 ? -8.931 -2.639 -2.866 1.00 92.06 83 GLU A N 1
ATOM 660 C CA . GLU A 1 83 ? -9.927 -3.714 -2.922 1.00 92.06 83 GLU A CA 1
ATOM 661 C C . GLU A 1 83 ? -9.865 -4.650 -1.705 1.00 92.06 83 GLU A C 1
ATOM 663 O O . GLU A 1 83 ? -10.895 -5.148 -1.252 1.00 92.06 83 GLU A O 1
ATOM 668 N N . SER A 1 84 ? -8.665 -4.897 -1.170 1.00 89.44 84 SER A N 1
ATOM 669 C CA . SER A 1 84 ? -8.429 -5.922 -0.141 1.00 89.44 84 SER A CA 1
ATOM 670 C C . SER A 1 84 ? -8.490 -5.403 1.295 1.00 89.44 84 SER A C 1
ATOM 672 O O . SER A 1 84 ? -8.689 -6.189 2.222 1.00 89.44 84 SER A O 1
ATOM 674 N N . MET A 1 85 ? -8.282 -4.104 1.504 1.00 89.62 85 MET A N 1
ATOM 675 C CA . MET A 1 85 ? -8.255 -3.481 2.826 1.00 89.62 85 MET A CA 1
ATOM 676 C C . MET A 1 85 ? -9.349 -2.429 2.967 1.00 89.62 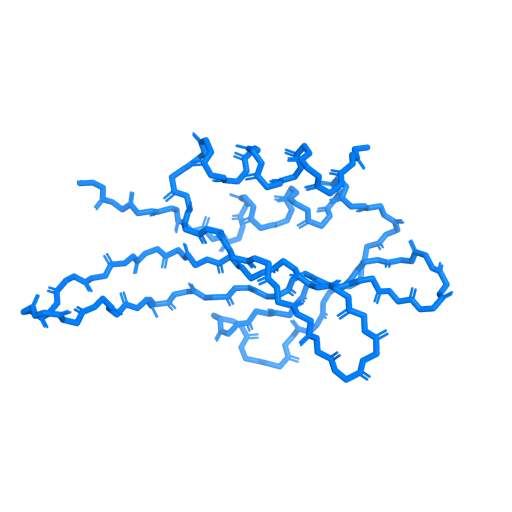85 MET A C 1
ATOM 678 O O . MET A 1 85 ? -9.760 -1.784 2.009 1.00 89.62 85 MET A O 1
ATOM 682 N N . SER A 1 86 ? -9.793 -2.214 4.203 1.00 88.06 86 SER A N 1
ATOM 683 C CA . SER A 1 86 ? -10.722 -1.139 4.541 1.00 88.06 86 SER A CA 1
ATOM 684 C C . SER A 1 86 ? -9.980 0.022 5.209 1.00 88.06 86 SER A C 1
ATOM 686 O O . SER A 1 86 ? -9.163 -0.208 6.112 1.00 88.06 86 SER A O 1
ATOM 688 N N . PRO A 1 87 ? -10.258 1.274 4.803 1.00 82.12 87 PRO A N 1
ATOM 689 C CA . PRO A 1 87 ? -9.693 2.444 5.460 1.00 82.12 87 PRO A CA 1
ATOM 690 C C . PRO A 1 87 ? -10.261 2.597 6.873 1.00 82.12 87 PRO A C 1
ATOM 692 O O . PRO A 1 87 ? -11.108 1.818 7.320 1.00 82.12 87 PRO A O 1
ATOM 695 N N . ALA A 1 88 ? -9.791 3.610 7.598 1.00 66.12 88 ALA A N 1
ATOM 696 C CA . ALA A 1 88 ? -10.352 3.915 8.900 1.00 66.12 88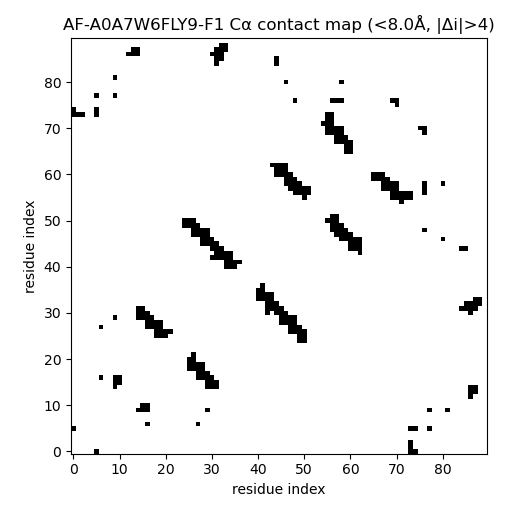 ALA A CA 1
ATOM 697 C C . ALA A 1 88 ? -11.861 4.168 8.823 1.00 66.12 88 ALA A C 1
ATOM 699 O O . ALA A 1 88 ? -12.308 5.016 8.053 1.00 66.12 88 ALA A O 1
ATOM 700 N N . LYS A 1 89 ? -12.644 3.448 9.637 1.00 62.12 89 LYS A N 1
ATOM 701 C CA . LYS A 1 89 ? -14.010 3.876 9.939 1.00 62.12 89 LYS A CA 1
ATOM 702 C C . LYS A 1 89 ? -13.870 5.102 10.836 1.00 62.12 89 LYS A C 1
ATOM 704 O O . LYS A 1 89 ? -13.486 4.955 11.994 1.00 62.12 89 LYS A O 1
ATOM 709 N N . CYS A 1 90 ? -14.040 6.285 10.252 1.00 50.66 90 CYS A N 1
ATOM 710 C CA . CYS A 1 90 ? -14.188 7.525 11.007 1.00 50.66 90 CYS A CA 1
ATOM 711 C C . CYS A 1 90 ? -15.340 7.408 12.009 1.00 50.66 90 CYS A C 1
ATOM 713 O O . CYS A 1 90 ? -16.357 6.765 11.654 1.00 50.66 90 CYS A O 1
#

Organism: NCBI:txid573179

Solvent-accessible surface area (backbone atoms only — not comparable to full-atom values): 5115 Å² total; per-residue (Å²): 120,53,73,68,53,52,50,52,53,44,38,73,61,47,28,53,68,44,81,45,77,56,100,86,53,69,26,43,36,40,38,19,39,59,43,78,61,84,97,43,79,44,61,76,29,42,36,38,38,35,69,49,98,83,68,27,25,36,38,40,33,68,72,46,77,90,48,72,46,83,25,76,41,62,58,57,46,51,50,50,46,65,75,73,49,54,40,44,76,126